Protein AF-A0AAE3INS6-F1 (afdb_monomer_lite)

Foldseek 3Di:
DVVVVVVVVVVVVVVLVCPLVVLVVVCVVCQPVLCVPPQPPVVPVVVVPSNVVVSVVVNCVSVPPPPDDPPCPPPPPPPPPDPDDPPPPPPPPDDDDDDPPPPPPPPPPPPPPPPDDDDDPPD

Radius of gyration: 29.09 Å; chains: 1; bounding box: 59×64×78 Å

Sequence (123 aa):
MQKALGIWMAALCLLITFQQALIVLHFELNREAIEIAFCINKNNPSAKCHGSCHLKKQLQKAQGAKETATINYSKIDIFILAKYSIKIENVLSRNGKPASMHPDTFYKEPFREIWAPPPNPNI

Secondary structure (DSSP, 8-state):
-HHHHHHHHHHHHHHHHHHHHHHHHHHHHTHHHHHHHH-TTTT-GGG--TTHHHHHHHHHHHT---TT--------------------------S--------------------PPPPPS--

Organism: NCBI:txid1856322

Structure (mmCIF, N/CA/C/O backbone):
data_AF-A0AAE3INS6-F1
#
_entry.id   AF-A0AAE3INS6-F1
#
loop_
_atom_site.group_PDB
_atom_site.id
_atom_site.type_symbol
_atom_site.label_atom_id
_atom_site.label_alt_id
_atom_site.label_comp_id
_atom_site.label_asym_id
_atom_site.label_entity_id
_atom_site.label_seq_id
_atom_site.pdbx_PDB_ins_code
_atom_site.Cartn_x
_atom_site.Cartn_y
_atom_site.Cartn_z
_atom_site.occupancy
_atom_site.B_iso_or_equiv
_atom_site.auth_seq_id
_atom_site.auth_comp_id
_atom_site.auth_asym_id
_atom_site.auth_atom_id
_atom_site.pdbx_PDB_model_num
ATOM 1 N N . MET A 1 1 ? -26.490 15.800 20.392 1.00 61.03 1 MET A N 1
ATOM 2 C CA . MET A 1 1 ? -25.031 16.003 20.562 1.00 61.03 1 MET A CA 1
ATOM 3 C C . MET A 1 1 ? -24.265 14.689 20.764 1.00 61.03 1 MET A C 1
ATOM 5 O O . MET A 1 1 ? -23.469 14.344 19.905 1.00 61.03 1 MET A O 1
ATOM 9 N N . GLN A 1 2 ? -24.523 13.903 21.821 1.00 71.56 2 GLN A N 1
ATOM 10 C CA . GLN A 1 2 ? -23.717 12.703 22.147 1.00 71.56 2 GLN A CA 1
ATOM 11 C C . GLN A 1 2 ? -23.709 11.596 21.073 1.00 71.56 2 GLN A C 1
ATOM 13 O O . GLN A 1 2 ? -22.693 10.941 20.870 1.00 71.56 2 GLN A O 1
ATOM 18 N N . LYS A 1 3 ? -24.821 11.388 20.355 1.00 79.88 3 LYS A N 1
ATOM 19 C CA . LYS A 1 3 ? -24.921 10.350 19.309 1.00 79.88 3 LYS A CA 1
ATOM 20 C C . LYS A 1 3 ? -24.108 10.699 18.057 1.00 79.88 3 LYS A C 1
ATOM 22 O O . LYS A 1 3 ? -23.463 9.829 17.489 1.00 79.88 3 LYS A O 1
ATOM 27 N N . ALA A 1 4 ? -24.082 11.981 17.688 1.00 89.50 4 ALA A N 1
ATOM 28 C CA . ALA A 1 4 ? -23.273 12.481 16.579 1.00 89.50 4 ALA A CA 1
ATOM 29 C C . ALA A 1 4 ? -21.771 12.329 16.866 1.00 89.50 4 ALA A C 1
ATOM 31 O O . ALA A 1 4 ? -21.025 11.931 15.981 1.00 89.50 4 ALA A O 1
ATOM 32 N N . LEU A 1 5 ? -21.350 12.548 18.119 1.00 89.56 5 LEU A N 1
ATOM 33 C CA . LEU A 1 5 ? -19.967 12.319 18.547 1.00 89.56 5 LEU A CA 1
ATOM 34 C C . LEU A 1 5 ? -19.560 10.845 18.382 1.00 89.56 5 LEU A C 1
ATOM 36 O O . LEU A 1 5 ? -18.477 10.554 17.885 1.00 89.56 5 LEU A O 1
ATOM 40 N N . GLY A 1 6 ? -20.449 9.918 18.754 1.00 92.25 6 GLY A N 1
ATOM 41 C CA . GLY A 1 6 ? -20.215 8.482 18.595 1.00 92.25 6 GLY A CA 1
ATOM 42 C C . GLY A 1 6 ? -20.111 8.055 17.130 1.00 92.25 6 GLY A C 1
ATOM 43 O O . GLY A 1 6 ? -19.190 7.327 16.771 1.00 92.25 6 GLY A O 1
ATOM 44 N N . ILE A 1 7 ? -21.005 8.555 16.271 1.00 94.12 7 ILE A N 1
ATOM 45 C CA . ILE A 1 7 ? -20.958 8.297 14.822 1.00 94.12 7 ILE A CA 1
ATOM 46 C C . ILE A 1 7 ? -19.657 8.840 14.223 1.00 94.12 7 ILE A C 1
ATOM 48 O O . ILE A 1 7 ? -19.017 8.164 13.422 1.00 94.12 7 ILE A O 1
ATOM 52 N N . TRP A 1 8 ? -19.236 10.033 14.642 1.00 93.75 8 TRP A N 1
ATOM 53 C CA . TRP A 1 8 ? -18.010 10.656 14.154 1.00 93.75 8 TRP A CA 1
ATOM 54 C C . TRP A 1 8 ? -16.759 9.875 14.578 1.00 93.75 8 TRP A C 1
ATOM 56 O O . TRP A 1 8 ? -15.897 9.595 13.748 1.00 93.75 8 TRP A O 1
ATOM 66 N N . MET A 1 9 ? -16.698 9.424 15.834 1.00 89.38 9 MET A N 1
ATOM 67 C CA . MET A 1 9 ? -15.622 8.550 16.318 1.00 89.38 9 MET A CA 1
ATOM 68 C C . MET A 1 9 ? -15.576 7.219 15.562 1.00 89.38 9 MET A C 1
ATOM 70 O O . MET A 1 9 ? -14.509 6.799 15.119 1.00 89.38 9 MET A O 1
ATOM 74 N N . ALA A 1 10 ? -16.728 6.580 15.352 1.00 91.69 10 ALA A N 1
ATOM 75 C CA . ALA A 1 10 ? -16.803 5.337 14.590 1.00 91.69 10 ALA A CA 1
ATOM 76 C C . ALA A 1 10 ? -16.332 5.525 13.136 1.00 91.69 10 ALA A C 1
ATOM 78 O O . ALA A 1 10 ? -15.576 4.700 12.623 1.00 91.69 10 ALA A O 1
ATOM 79 N N . ALA A 1 11 ? 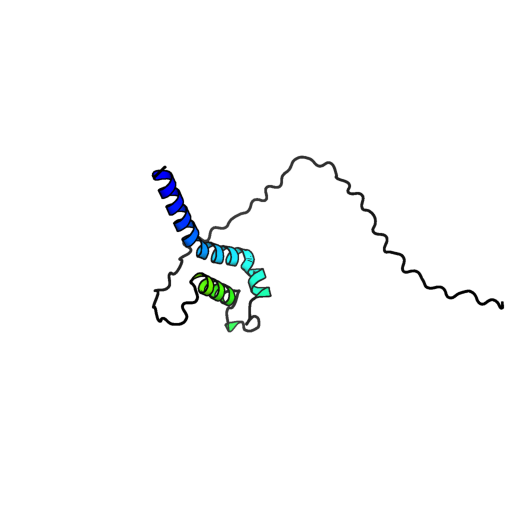-16.719 6.629 12.490 1.00 91.00 11 ALA A N 1
ATOM 80 C CA . ALA A 1 11 ? -16.284 6.956 11.134 1.00 91.00 11 ALA A CA 1
ATOM 81 C C . ALA A 1 11 ? -14.760 7.138 11.043 1.00 91.00 11 ALA A C 1
ATOM 83 O O . ALA A 1 11 ? -14.135 6.615 10.120 1.00 91.00 11 ALA A O 1
ATOM 84 N N . LEU A 1 12 ? -14.146 7.815 12.019 1.00 89.31 12 LEU A N 1
ATOM 85 C CA . LEU A 1 12 ? -12.690 7.969 12.082 1.00 89.31 12 LEU A CA 1
ATOM 86 C C . LEU A 1 12 ? -11.976 6.621 12.246 1.00 89.31 12 LEU A C 1
ATOM 88 O O . LEU A 1 12 ? -10.999 6.361 11.545 1.00 89.31 12 LEU A O 1
ATOM 92 N N . CYS A 1 13 ? -12.481 5.739 13.113 1.00 87.06 13 CYS A N 1
ATOM 93 C CA . CYS A 1 13 ? -11.930 4.391 13.268 1.00 87.06 13 CYS A CA 1
ATOM 94 C C . CYS A 1 13 ? -12.005 3.584 11.962 1.00 87.06 13 CYS A C 1
ATOM 96 O O . CYS A 1 13 ? -11.021 2.945 11.585 1.00 87.06 13 CYS A O 1
ATOM 98 N N . LEU A 1 14 ? -13.130 3.655 11.240 1.00 87.25 14 LEU A N 1
ATOM 99 C CA . LEU A 1 14 ? -13.270 3.009 9.931 1.00 87.25 14 LEU A CA 1
ATOM 100 C C . LEU A 1 14 ? -12.243 3.543 8.924 1.00 87.25 14 LEU A C 1
ATOM 102 O O . LEU A 1 14 ? -11.574 2.750 8.257 1.00 87.25 14 LEU A O 1
ATOM 106 N N . LEU A 1 15 ? -12.071 4.866 8.847 1.00 84.62 15 LEU A N 1
ATOM 107 C CA . LEU A 1 15 ? -11.102 5.496 7.944 1.00 84.62 15 LEU A CA 1
ATOM 108 C C . LEU A 1 15 ? -9.673 4.993 8.188 1.00 84.62 15 LEU A C 1
ATOM 110 O O . LEU A 1 15 ? -8.962 4.682 7.233 1.00 84.62 15 LEU A O 1
ATOM 114 N N . ILE A 1 16 ? -9.274 4.858 9.455 1.00 81.12 16 ILE A N 1
ATOM 115 C CA . ILE A 1 16 ? -7.940 4.369 9.831 1.00 81.12 16 ILE A CA 1
ATOM 116 C C . ILE A 1 16 ? -7.740 2.919 9.361 1.00 81.12 16 ILE A C 1
ATOM 118 O O . ILE A 1 16 ? -6.692 2.585 8.810 1.00 81.12 16 ILE A O 1
ATOM 122 N N . THR A 1 17 ? -8.752 2.057 9.502 1.00 77.25 17 THR A N 1
ATOM 123 C CA . THR A 1 17 ? -8.662 0.658 9.035 1.00 77.25 17 THR A CA 1
ATOM 124 C C . THR A 1 17 ? -8.640 0.526 7.509 1.00 77.25 17 THR A C 1
ATOM 126 O O . THR A 1 17 ? -8.019 -0.393 6.973 1.00 77.25 17 THR A O 1
ATOM 129 N N . PHE A 1 18 ? -9.256 1.466 6.786 1.00 84.31 18 PHE A N 1
ATOM 130 C CA . PHE A 1 18 ? -9.344 1.428 5.325 1.00 84.31 18 PHE A CA 1
ATOM 131 C C . PHE A 1 18 ? -8.038 1.829 4.617 1.00 84.31 18 PHE A C 1
ATOM 133 O O . PHE A 1 18 ? -7.856 1.546 3.431 1.00 84.31 18 PHE A O 1
ATOM 140 N N . GLN A 1 19 ? -7.088 2.434 5.335 1.00 81.88 19 GLN A N 1
ATOM 141 C CA . GLN A 1 19 ? -5.827 2.913 4.765 1.00 81.88 19 GLN A CA 1
ATOM 142 C C . GLN A 1 19 ? -5.018 1.799 4.073 1.00 81.88 19 GLN A C 1
ATOM 144 O O . GLN A 1 19 ? -4.470 2.013 2.993 1.00 81.88 19 GLN A O 1
ATOM 149 N N . GLN A 1 20 ? -4.971 0.591 4.646 1.00 83.06 20 GLN A N 1
ATOM 150 C CA . GLN A 1 20 ? -4.262 -0.544 4.038 1.00 83.06 20 GLN A CA 1
ATOM 151 C C . GLN A 1 20 ? -4.972 -1.070 2.784 1.00 83.06 20 GLN A C 1
ATOM 153 O O . GLN A 1 20 ? -4.312 -1.411 1.802 1.00 83.06 20 GLN A O 1
ATOM 158 N N . ALA A 1 21 ? -6.308 -1.084 2.787 1.00 85.12 21 ALA A N 1
ATOM 159 C CA . ALA A 1 21 ? -7.104 -1.494 1.633 1.00 85.12 21 ALA A CA 1
ATOM 160 C C . ALA A 1 21 ? -6.905 -0.539 0.446 1.00 85.12 21 ALA A C 1
ATOM 162 O O . ALA A 1 21 ? -6.747 -0.993 -0.686 1.00 85.12 21 ALA A O 1
ATOM 163 N N . LEU A 1 22 ? -6.823 0.770 0.705 1.00 87.12 22 LEU A N 1
ATOM 164 C CA . LEU A 1 22 ? -6.529 1.776 -0.319 1.00 87.12 22 LEU A CA 1
ATOM 165 C C . LEU A 1 22 ? -5.161 1.574 -0.979 1.00 87.12 22 LEU A C 1
ATOM 167 O O . LEU A 1 22 ? -5.051 1.725 -2.193 1.00 87.12 22 LEU A O 1
ATOM 171 N N . ILE A 1 23 ? -4.131 1.203 -0.211 1.00 87.62 23 ILE A N 1
ATOM 172 C CA . ILE A 1 23 ? -2.787 0.929 -0.751 1.00 87.62 23 ILE A CA 1
ATOM 173 C C . ILE A 1 23 ? -2.828 -0.251 -1.728 1.00 87.62 23 ILE A C 1
ATOM 175 O O . ILE A 1 23 ? -2.265 -0.173 -2.820 1.00 87.62 23 ILE A O 1
ATOM 179 N N . VAL A 1 24 ? -3.518 -1.331 -1.353 1.00 88.38 24 VAL A N 1
ATOM 180 C CA . VAL A 1 24 ? -3.671 -2.519 -2.205 1.00 88.38 24 VAL A CA 1
ATOM 181 C C . VAL A 1 24 ? -4.515 -2.205 -3.442 1.00 88.38 24 VAL A C 1
ATOM 183 O O . VAL A 1 24 ? -4.146 -2.594 -4.547 1.00 88.38 24 VAL A O 1
ATOM 186 N N . LEU A 1 25 ? -5.604 -1.449 -3.285 1.00 88.94 25 LEU A N 1
ATOM 187 C CA . LEU A 1 25 ? -6.460 -1.040 -4.398 1.00 88.94 25 LEU A CA 1
ATOM 188 C C . LEU A 1 25 ? -5.702 -0.165 -5.405 1.00 88.94 25 LEU A C 1
ATOM 190 O O . LEU A 1 25 ? -5.745 -0.425 -6.605 1.00 88.94 25 LEU A O 1
ATOM 194 N N . HIS A 1 26 ? -4.970 0.842 -4.924 1.00 88.75 26 HIS A N 1
ATOM 195 C CA . HIS A 1 26 ? -4.144 1.701 -5.771 1.00 88.75 26 HIS A CA 1
ATOM 196 C C . HIS A 1 26 ? -3.056 0.900 -6.498 1.00 88.75 26 HIS A C 1
ATOM 198 O O . HIS A 1 26 ? -2.762 1.163 -7.664 1.00 88.75 26 HIS A O 1
ATOM 204 N N . PHE A 1 27 ? -2.468 -0.092 -5.826 1.00 90.12 27 PHE A N 1
ATOM 205 C CA . PHE A 1 27 ? -1.502 -0.992 -6.443 1.00 90.12 27 PHE A CA 1
ATOM 206 C C . PHE A 1 27 ? -2.111 -1.818 -7.579 1.00 90.12 27 PHE A C 1
ATOM 208 O O . PHE A 1 27 ? -1.498 -1.899 -8.639 1.00 90.12 27 PHE A O 1
ATOM 215 N N . GLU A 1 28 ? -3.298 -2.395 -7.387 1.00 88.50 28 GLU A N 1
ATOM 216 C CA . GLU A 1 28 ? -3.938 -3.234 -8.407 1.00 88.50 28 GLU A CA 1
ATOM 217 C C . GLU A 1 28 ? -4.350 -2.414 -9.639 1.00 88.50 28 GLU A C 1
ATOM 219 O O . GLU A 1 28 ? -4.151 -2.859 -10.767 1.00 88.50 28 GLU A O 1
ATOM 224 N N . LEU A 1 29 ? -4.848 -1.188 -9.434 1.00 90.06 29 LEU A N 1
ATOM 225 C CA . LEU A 1 29 ? -5.233 -0.283 -10.524 1.00 90.06 29 LEU A CA 1
ATOM 226 C C . LEU A 1 29 ? -4.031 0.224 -11.335 1.00 90.06 29 LEU A C 1
ATOM 228 O O . LEU A 1 29 ? -4.134 0.371 -12.548 1.00 90.06 29 LEU A O 1
ATOM 232 N N . ASN A 1 30 ? -2.892 0.471 -10.680 1.00 91.56 30 ASN A N 1
ATOM 233 C CA . ASN A 1 30 ? -1.703 1.073 -11.299 1.00 91.56 30 ASN A CA 1
ATOM 234 C C . ASN A 1 30 ? -0.532 0.092 -11.435 1.00 91.56 30 ASN A C 1
ATOM 236 O O . ASN A 1 30 ? 0.632 0.503 -11.502 1.00 91.56 30 ASN A O 1
ATOM 240 N N . ARG A 1 31 ? -0.817 -1.212 -11.460 1.00 87.12 31 ARG A N 1
ATOM 241 C CA . ARG A 1 31 ? 0.203 -2.260 -11.368 1.00 87.12 31 ARG A CA 1
ATOM 242 C C . ARG A 1 31 ? 1.273 -2.155 -12.455 1.00 87.12 31 ARG A C 1
ATOM 244 O O . ARG A 1 31 ? 2.457 -2.258 -12.143 1.00 87.12 31 ARG A O 1
ATOM 251 N N . GLU A 1 32 ? 0.874 -1.888 -13.697 1.00 88.88 32 GLU A N 1
ATOM 252 C CA . GLU A 1 32 ? 1.792 -1.766 -14.840 1.00 88.88 32 GLU A CA 1
ATOM 253 C C . GLU A 1 32 ? 2.754 -0.581 -14.687 1.00 88.88 32 GLU A C 1
ATOM 255 O O . GLU A 1 32 ? 3.971 -0.736 -14.809 1.00 88.88 32 GLU A O 1
ATOM 260 N N . ALA A 1 33 ? 2.227 0.595 -14.335 1.00 89.94 33 ALA A N 1
ATOM 261 C CA . ALA A 1 33 ? 3.036 1.787 -14.091 1.00 89.94 33 ALA A CA 1
ATOM 262 C C . ALA A 1 33 ? 4.019 1.567 -12.929 1.00 89.94 33 ALA A C 1
ATOM 264 O O . ALA A 1 33 ? 5.182 1.974 -12.994 1.00 89.94 33 ALA A O 1
ATOM 265 N N . ILE A 1 34 ? 3.572 0.869 -11.880 1.00 89.75 34 ILE A N 1
ATOM 266 C CA . ILE A 1 34 ? 4.402 0.547 -10.718 1.00 89.75 34 ILE A CA 1
ATOM 267 C C . ILE A 1 34 ? 5.520 -0.435 -11.084 1.00 89.75 34 ILE A C 1
ATOM 269 O O . ILE A 1 34 ? 6.649 -0.285 -10.612 1.00 89.75 34 ILE A O 1
ATOM 273 N N . GLU A 1 35 ? 5.232 -1.433 -11.915 1.00 89.19 35 GLU A N 1
ATOM 274 C CA . GLU A 1 35 ? 6.225 -2.403 -12.374 1.00 89.19 35 GLU A CA 1
ATOM 275 C C . GLU A 1 35 ? 7.318 -1.741 -13.220 1.00 89.19 35 GLU A C 1
ATOM 277 O O . GLU A 1 35 ? 8.500 -2.037 -13.035 1.00 89.19 35 GLU A O 1
ATOM 282 N N . ILE A 1 36 ? 6.946 -0.799 -14.089 1.00 87.81 36 ILE A N 1
ATOM 283 C CA . ILE A 1 36 ? 7.895 -0.064 -14.931 1.00 87.81 36 ILE A CA 1
ATOM 284 C C . ILE A 1 36 ? 8.788 0.859 -14.091 1.00 87.81 36 ILE A C 1
ATOM 286 O O . ILE A 1 36 ? 9.994 0.900 -14.329 1.00 87.81 36 ILE A O 1
ATOM 290 N N . ALA A 1 37 ? 8.216 1.574 -13.119 1.00 88.69 37 ALA A N 1
ATOM 291 C CA . ALA A 1 37 ? 8.925 2.616 -12.375 1.00 88.69 37 ALA A CA 1
ATOM 292 C C . ALA A 1 37 ? 9.676 2.115 -11.126 1.00 88.69 37 ALA A C 1
ATOM 294 O O . ALA A 1 37 ? 10.720 2.665 -10.783 1.00 88.69 37 ALA A O 1
ATOM 295 N N . PHE A 1 38 ? 9.163 1.096 -10.424 1.00 88.38 38 PHE A N 1
ATOM 296 C CA . PHE A 1 38 ? 9.647 0.727 -9.081 1.00 88.38 38 PHE A CA 1
ATOM 297 C C . PHE A 1 38 ? 10.176 -0.707 -8.957 1.00 88.38 38 PHE A C 1
ATOM 299 O O . PHE A 1 38 ? 10.633 -1.096 -7.874 1.00 88.38 38 PHE A O 1
ATOM 306 N N . CYS A 1 39 ? 10.122 -1.524 -10.013 1.00 88.75 39 CYS A N 1
ATOM 307 C CA . CYS A 1 39 ? 10.656 -2.879 -9.936 1.00 88.75 39 CYS A CA 1
ATOM 308 C C . CYS A 1 39 ? 12.192 -2.889 -10.022 1.00 88.75 39 CYS A C 1
ATOM 310 O O . CYS A 1 39 ? 12.778 -2.645 -11.071 1.00 88.75 39 CYS A O 1
ATOM 312 N N . ILE A 1 40 ? 12.842 -3.245 -8.911 1.00 84.12 40 ILE A N 1
ATOM 313 C CA . ILE A 1 40 ? 14.310 -3.307 -8.801 1.00 84.12 40 ILE A CA 1
ATOM 314 C C . ILE A 1 40 ? 14.936 -4.508 -9.529 1.00 84.12 40 ILE A C 1
ATOM 316 O O . ILE A 1 40 ? 16.077 -4.431 -9.963 1.00 84.12 40 ILE A O 1
ATOM 320 N N . ASN A 1 41 ? 14.188 -5.607 -9.690 1.00 79.06 41 ASN A N 1
ATOM 321 C CA . ASN A 1 41 ? 14.674 -6.872 -10.256 1.00 79.06 41 ASN A CA 1
ATOM 322 C C . ASN A 1 41 ? 13.944 -7.228 -11.559 1.00 79.06 41 ASN A C 1
ATOM 324 O O . ASN A 1 41 ? 13.564 -8.379 -11.768 1.00 79.06 41 ASN A O 1
ATOM 328 N N . LYS A 1 42 ? 13.732 -6.239 -12.437 1.00 73.69 42 LYS A N 1
ATOM 329 C CA . LYS A 1 42 ? 13.019 -6.422 -13.714 1.00 73.69 42 LYS A CA 1
ATOM 330 C C . LYS A 1 42 ? 13.677 -7.474 -14.621 1.00 73.69 42 LYS A C 1
ATOM 332 O O . LYS A 1 42 ? 12.984 -8.212 -15.308 1.00 73.69 42 LYS A O 1
ATOM 337 N N . ASN A 1 43 ? 15.004 -7.586 -14.561 1.00 75.00 43 ASN A N 1
ATOM 338 C CA . ASN A 1 43 ? 15.792 -8.480 -15.415 1.00 75.00 43 ASN A CA 1
ATOM 339 C C . ASN A 1 43 ? 15.925 -9.908 -14.857 1.00 75.00 43 ASN A C 1
ATOM 341 O O . ASN A 1 43 ? 16.541 -10.754 -15.498 1.00 75.00 43 ASN A O 1
ATOM 345 N N . ASN A 1 44 ? 15.380 -10.184 -13.666 1.00 75.12 44 ASN A N 1
ATOM 346 C CA . ASN A 1 44 ? 15.430 -11.510 -13.059 1.00 75.12 44 ASN A CA 1
ATOM 347 C C . ASN A 1 44 ? 14.023 -12.141 -13.059 1.00 75.12 44 ASN A C 1
ATOM 349 O O . ASN A 1 44 ? 13.250 -11.896 -12.127 1.00 75.12 44 ASN A O 1
ATOM 353 N N . PRO A 1 45 ? 13.679 -12.972 -14.063 1.00 68.75 45 PRO A N 1
ATOM 354 C CA . PRO A 1 45 ? 12.353 -13.589 -14.164 1.00 68.75 45 PRO A CA 1
ATOM 355 C C . PRO A 1 45 ? 12.033 -14.507 -12.971 1.00 68.75 45 PRO A C 1
ATOM 357 O O . PRO A 1 45 ? 10.875 -14.646 -12.582 1.00 68.75 45 PRO A O 1
ATOM 360 N N . SER A 1 46 ? 13.055 -15.065 -12.314 1.00 74.00 46 SER A N 1
ATOM 361 C CA . SER A 1 46 ? 12.916 -15.873 -11.093 1.00 74.00 46 SER A CA 1
ATOM 362 C C . SER A 1 46 ? 12.399 -15.073 -9.890 1.00 74.00 46 SER A 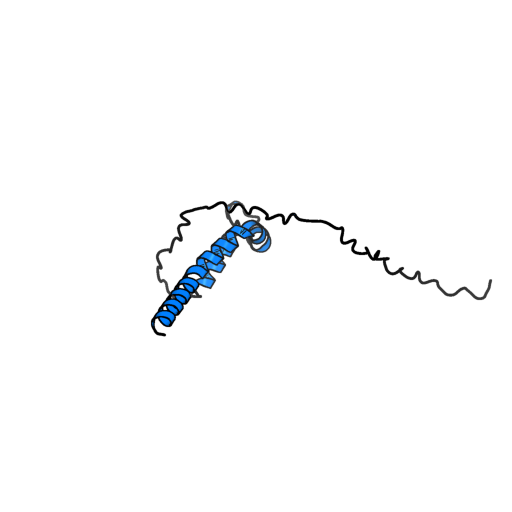C 1
ATOM 364 O O . SER A 1 46 ? 11.800 -15.650 -8.984 1.00 74.00 46 SER A O 1
ATOM 366 N N . ALA A 1 47 ? 12.606 -13.750 -9.870 1.00 72.94 47 ALA A N 1
ATOM 367 C CA . ALA A 1 47 ? 12.275 -12.898 -8.728 1.00 72.94 47 ALA A CA 1
ATOM 368 C C . ALA A 1 47 ? 10.775 -12.562 -8.612 1.00 72.94 47 ALA A C 1
ATOM 370 O O . ALA A 1 47 ? 10.373 -12.017 -7.585 1.00 72.94 47 ALA A O 1
ATOM 371 N N . LYS A 1 48 ? 9.954 -12.862 -9.638 1.00 77.50 48 LYS A N 1
ATOM 372 C CA . LYS A 1 48 ? 8.489 -12.631 -9.663 1.00 77.50 48 LYS A CA 1
ATOM 373 C C . LYS A 1 48 ? 8.081 -11.253 -9.112 1.00 77.50 48 LYS A C 1
ATOM 375 O O . LYS A 1 48 ? 7.113 -11.130 -8.365 1.00 77.50 48 LYS A O 1
ATOM 380 N N . CYS A 1 49 ? 8.849 -10.215 -9.456 1.00 83.69 49 CYS A N 1
ATOM 381 C CA . CYS A 1 49 ? 8.714 -8.882 -8.876 1.00 83.69 49 CYS A CA 1
ATOM 382 C C . CYS A 1 49 ? 7.317 -8.306 -9.128 1.00 83.69 49 CYS A C 1
ATOM 384 O O . CYS A 1 49 ? 6.606 -8.099 -8.157 1.00 83.69 49 CYS A O 1
ATOM 386 N N . HIS A 1 50 ? 6.902 -8.069 -10.379 1.00 85.94 50 HIS A N 1
ATOM 387 C CA . HIS A 1 50 ? 5.557 -7.583 -10.748 1.00 85.94 50 HIS A CA 1
ATOM 388 C C . HIS A 1 50 ? 4.971 -6.488 -9.830 1.00 85.94 50 HIS A C 1
ATOM 390 O O . HIS A 1 50 ? 3.790 -6.517 -9.481 1.00 85.94 50 HIS A O 1
ATOM 396 N N . GLY A 1 51 ? 5.826 -5.582 -9.336 1.00 86.56 51 GLY A N 1
ATOM 397 C CA . GLY A 1 51 ? 5.468 -4.543 -8.363 1.00 86.56 51 GLY A CA 1
ATOM 398 C C . GLY A 1 51 ? 5.310 -4.994 -6.893 1.00 86.56 51 GLY A C 1
ATOM 399 O O . GLY A 1 51 ? 5.216 -4.144 -6.007 1.00 86.56 51 GLY A O 1
ATOM 400 N N . SER A 1 52 ? 5.362 -6.292 -6.584 1.00 85.69 52 SER A N 1
ATOM 401 C CA . SER A 1 52 ? 5.220 -6.859 -5.228 1.00 85.69 52 SER A CA 1
ATOM 402 C C . SER A 1 52 ? 6.252 -6.331 -4.224 1.00 85.69 52 SER A C 1
ATOM 404 O O . SER A 1 52 ? 5.918 -6.078 -3.065 1.00 85.69 52 SER A O 1
ATOM 406 N N . CYS A 1 53 ? 7.497 -6.088 -4.653 1.00 87.81 53 CYS A N 1
ATOM 407 C CA . CYS A 1 53 ? 8.534 -5.509 -3.794 1.00 87.81 53 CYS A CA 1
ATOM 408 C C . CYS A 1 53 ? 8.163 -4.094 -3.330 1.00 87.81 53 CYS A C 1
ATOM 410 O O . CYS A 1 53 ? 8.422 -3.721 -2.185 1.00 87.81 53 CYS A O 1
ATOM 412 N N . HIS A 1 54 ? 7.550 -3.310 -4.217 1.00 89.56 54 HIS A N 1
ATOM 413 C CA . HIS A 1 54 ? 7.092 -1.962 -3.915 1.00 89.56 54 HIS A CA 1
ATOM 414 C C . HIS A 1 54 ? 5.857 -1.993 -3.005 1.00 89.56 54 HIS A C 1
ATOM 416 O O . HIS A 1 54 ? 5.851 -1.311 -1.980 1.00 89.56 54 HIS A O 1
ATOM 422 N N . LEU A 1 55 ? 4.878 -2.859 -3.301 1.00 89.06 55 LEU A N 1
ATOM 423 C CA . LEU A 1 55 ? 3.703 -3.068 -2.449 1.00 89.06 55 LEU A CA 1
ATOM 424 C C . LEU A 1 55 ? 4.103 -3.446 -1.015 1.00 89.06 55 LEU A C 1
ATOM 426 O O . LEU A 1 55 ? 3.631 -2.837 -0.056 1.00 89.06 55 LEU A O 1
ATOM 430 N N . LYS A 1 56 ? 5.039 -4.392 -0.859 1.00 86.81 56 LYS A N 1
ATOM 431 C CA . LYS A 1 56 ? 5.545 -4.816 0.454 1.00 86.81 56 LYS A CA 1
ATOM 432 C C . LYS A 1 56 ? 6.148 -3.650 1.239 1.00 86.81 56 LYS A C 1
ATOM 434 O O . LYS A 1 56 ? 5.848 -3.499 2.420 1.00 86.81 56 LYS A O 1
ATOM 439 N N . LYS A 1 57 ? 6.955 -2.803 0.589 1.00 87.69 57 LYS A N 1
ATOM 440 C CA . LYS A 1 57 ? 7.531 -1.607 1.227 1.00 87.69 57 LYS A CA 1
ATOM 441 C C . LYS A 1 57 ? 6.449 -0.615 1.658 1.00 87.69 57 LYS A C 1
ATOM 443 O O . LYS A 1 57 ? 6.557 -0.050 2.742 1.00 87.69 57 LYS A O 1
ATOM 448 N N . GLN A 1 58 ? 5.418 -0.392 0.840 1.00 87.81 58 GLN A N 1
ATOM 449 C CA . GLN A 1 58 ? 4.324 0.520 1.198 1.00 87.81 58 GLN A CA 1
ATOM 450 C C . GLN A 1 58 ? 3.501 0.004 2.382 1.00 87.81 58 GLN A C 1
ATOM 452 O O . GLN A 1 58 ? 3.220 0.768 3.303 1.00 87.81 58 GLN A O 1
ATOM 457 N N . LEU A 1 59 ? 3.186 -1.293 2.403 1.00 87.06 59 LEU A N 1
ATOM 458 C CA . LEU A 1 59 ? 2.471 -1.924 3.515 1.00 87.06 59 LEU A CA 1
ATOM 459 C C . LEU A 1 59 ? 3.281 -1.877 4.818 1.00 87.06 59 LEU A C 1
ATOM 461 O O . LEU A 1 59 ? 2.730 -1.545 5.864 1.00 87.06 59 LEU A O 1
ATOM 465 N N . GLN A 1 60 ? 4.592 -2.126 4.755 1.00 86.62 60 GLN A N 1
ATOM 466 C CA . GLN A 1 60 ? 5.480 -2.003 5.918 1.00 86.62 60 GLN A CA 1
ATOM 467 C C . GLN A 1 60 ? 5.534 -0.569 6.458 1.00 86.62 60 GLN A C 1
ATOM 469 O O . GLN A 1 60 ? 5.463 -0.369 7.666 1.00 86.62 60 GLN A O 1
ATOM 474 N N . LYS A 1 61 ? 5.601 0.440 5.580 1.00 85.31 61 LYS A N 1
ATOM 475 C CA . LYS A 1 61 ? 5.562 1.853 5.994 1.00 85.31 61 LYS A CA 1
ATOM 476 C C . LYS A 1 61 ? 4.229 2.227 6.645 1.00 85.31 61 LYS A C 1
ATOM 478 O O . LYS A 1 61 ? 4.227 2.915 7.660 1.00 85.31 61 LYS A O 1
ATOM 483 N N . ALA A 1 62 ? 3.111 1.759 6.088 1.00 81.06 62 ALA A N 1
ATOM 484 C CA . ALA A 1 62 ? 1.773 2.030 6.616 1.00 81.06 62 ALA A CA 1
ATOM 485 C C . ALA A 1 62 ? 1.513 1.364 7.977 1.00 81.06 62 ALA A C 1
ATOM 487 O O . ALA A 1 62 ? 0.714 1.864 8.762 1.00 81.06 62 ALA A O 1
ATOM 488 N N . GLN A 1 63 ? 2.202 0.262 8.281 1.00 76.25 63 GLN A N 1
ATOM 489 C CA . GLN A 1 63 ? 2.150 -0.395 9.593 1.00 76.25 63 GLN A CA 1
ATOM 490 C C . GLN A 1 63 ? 3.020 0.304 10.660 1.00 76.25 63 GLN A C 1
ATOM 492 O O . GLN A 1 63 ? 2.977 -0.077 11.831 1.00 76.25 63 GLN A O 1
ATOM 497 N N . GLY A 1 64 ? 3.751 1.360 10.281 1.00 63.81 64 GLY A N 1
ATOM 498 C CA . GLY A 1 64 ? 4.705 2.062 11.133 1.00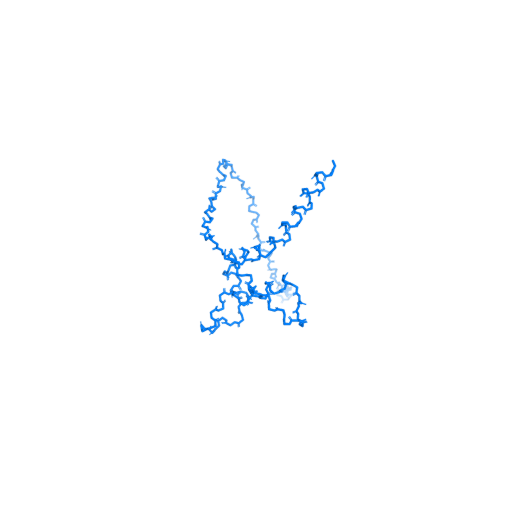 63.81 64 GLY A CA 1
ATOM 499 C C . GLY A 1 64 ? 6.029 1.303 11.231 1.00 63.81 64 GLY A C 1
ATOM 500 O O . GLY A 1 64 ? 6.058 0.075 11.284 1.00 63.81 64 GLY A O 1
ATOM 501 N N . ALA A 1 65 ? 7.143 2.035 11.259 1.00 52.28 65 ALA A N 1
ATOM 502 C CA . ALA A 1 65 ? 8.477 1.484 11.476 1.00 52.28 65 ALA A CA 1
ATOM 503 C C . ALA A 1 65 ? 8.593 0.880 12.890 1.00 52.28 65 ALA A C 1
ATOM 505 O O . ALA A 1 65 ? 9.127 1.498 13.803 1.00 52.28 65 ALA A O 1
ATOM 506 N N . LYS A 1 66 ? 8.079 -0.335 13.087 1.00 47.09 66 LYS A N 1
ATOM 507 C CA . LYS A 1 66 ? 8.459 -1.214 14.196 1.00 47.09 66 LYS A CA 1
ATOM 508 C C . LYS A 1 66 ? 9.644 -2.067 13.743 1.00 47.09 66 LYS A C 1
ATOM 510 O O . LYS A 1 66 ? 9.556 -3.289 13.681 1.00 47.09 66 LYS A O 1
ATOM 515 N N . GLU A 1 67 ? 10.751 -1.422 13.382 1.00 50.53 67 GLU A N 1
ATOM 516 C CA . GLU A 1 67 ? 12.042 -2.098 13.505 1.00 50.53 67 GLU A CA 1
ATOM 517 C C . GLU A 1 67 ? 12.324 -2.190 15.008 1.00 50.53 67 GLU A C 1
ATOM 519 O O . GLU A 1 67 ? 12.179 -1.206 15.725 1.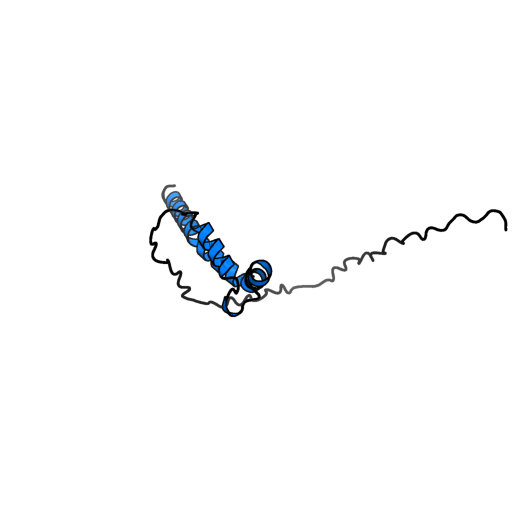00 50.53 67 GLU A O 1
ATOM 524 N N . THR A 1 68 ? 12.672 -3.381 15.493 1.00 43.03 68 THR A N 1
ATOM 525 C CA . THR A 1 68 ? 12.876 -3.725 16.918 1.00 43.03 68 THR A CA 1
ATOM 526 C C . THR A 1 68 ? 11.624 -4.005 17.749 1.00 43.03 68 THR A C 1
ATOM 528 O O . THR A 1 68 ? 11.476 -3.573 18.882 1.00 43.03 68 THR A O 1
ATOM 531 N N . ALA A 1 69 ? 10.761 -4.880 17.253 1.00 38.31 69 ALA A N 1
ATOM 532 C CA . ALA A 1 69 ? 10.288 -5.946 18.124 1.00 38.31 69 ALA A CA 1
ATOM 533 C C . ALA A 1 69 ? 9.858 -7.110 17.249 1.00 38.31 69 ALA A C 1
ATOM 535 O O . ALA A 1 69 ? 9.048 -6.949 16.336 1.00 38.31 69 ALA A O 1
ATOM 536 N N . THR A 1 70 ? 10.393 -8.286 17.547 1.00 41.78 70 THR A N 1
ATOM 537 C CA . THR A 1 70 ? 9.912 -9.589 17.097 1.00 41.78 70 THR A CA 1
ATOM 538 C C . THR A 1 70 ? 8.504 -9.815 17.657 1.00 41.78 70 THR A C 1
ATOM 540 O O . THR A 1 70 ? 8.268 -10.705 18.463 1.00 41.78 70 THR A O 1
ATOM 543 N N . ILE A 1 71 ? 7.547 -8.966 17.292 1.00 44.41 71 ILE A N 1
ATOM 544 C CA . ILE A 1 71 ? 6.140 -9.229 17.524 1.00 44.41 71 ILE A CA 1
ATOM 545 C C . ILE A 1 71 ? 5.689 -9.974 16.290 1.00 44.41 71 ILE A C 1
ATOM 547 O O . ILE A 1 71 ? 5.571 -9.421 15.196 1.00 44.41 71 ILE A O 1
ATOM 551 N N . ASN A 1 72 ? 5.506 -11.269 16.498 1.00 43.00 72 ASN A N 1
ATOM 552 C CA . ASN A 1 72 ? 4.857 -12.185 15.588 1.00 43.00 72 ASN A CA 1
ATOM 553 C C . ASN A 1 72 ? 3.383 -11.752 15.466 1.00 43.00 72 ASN A C 1
ATOM 555 O O . ASN A 1 72 ? 2.486 -12.386 16.017 1.00 43.00 72 ASN A O 1
ATOM 559 N N . TYR A 1 73 ? 3.121 -10.611 14.817 1.00 49.88 73 TYR A N 1
ATOM 560 C CA . TYR A 1 73 ? 1.792 -10.323 14.305 1.00 49.88 73 TYR A CA 1
ATOM 561 C C . TYR A 1 73 ? 1.569 -11.404 13.262 1.00 49.88 73 TYR A C 1
ATOM 563 O O . TYR A 1 73 ? 2.171 -11.363 12.187 1.00 49.88 73 TYR A O 1
ATOM 571 N N . SER A 1 74 ? 0.778 -12.417 13.628 1.00 46.12 74 SER A N 1
ATOM 572 C CA . SER A 1 74 ? 0.237 -13.369 12.666 1.00 46.12 74 SER A CA 1
ATOM 573 C C . SER A 1 74 ? -0.212 -12.540 11.477 1.00 46.12 74 SER A C 1
ATOM 575 O O . SER A 1 74 ? -1.006 -11.617 11.670 1.00 46.12 74 SER A O 1
ATOM 577 N N . LYS A 1 75 ? 0.413 -12.772 10.313 1.00 50.47 75 LYS A N 1
ATOM 578 C CA . LYS A 1 75 ? 0.076 -12.128 9.042 1.00 50.47 75 LYS A CA 1
ATOM 579 C C . LYS A 1 75 ? -1.423 -11.873 9.042 1.00 50.47 75 LYS A C 1
ATOM 581 O O . LYS A 1 75 ? -2.202 -12.822 9.044 1.00 50.47 75 LYS A O 1
ATOM 586 N N . ILE A 1 76 ? -1.824 -10.608 9.082 1.00 54.09 76 ILE A N 1
ATOM 587 C CA . ILE A 1 76 ? -3.195 -10.261 8.742 1.00 54.09 76 ILE A CA 1
ATOM 588 C C . ILE A 1 76 ? -3.231 -10.464 7.231 1.00 54.09 76 ILE A C 1
ATOM 590 O O . ILE A 1 76 ? -2.899 -9.565 6.460 1.00 54.09 76 ILE A O 1
ATOM 594 N N . ASP A 1 77 ? -3.478 -11.707 6.819 1.00 50.66 77 ASP A N 1
ATOM 595 C CA . ASP A 1 77 ? -3.744 -12.057 5.436 1.00 50.66 77 ASP A CA 1
ATOM 596 C C . ASP A 1 77 ? -5.090 -11.414 5.109 1.00 50.66 77 ASP A C 1
ATOM 598 O O . ASP A 1 77 ? -6.160 -11.923 5.444 1.00 50.66 77 ASP A O 1
ATOM 602 N N . ILE A 1 78 ? -5.021 -10.215 4.529 1.00 57.81 78 ILE A N 1
ATOM 603 C CA . ILE A 1 78 ? -6.176 -9.538 3.952 1.00 57.81 78 ILE A CA 1
ATOM 604 C C . ILE A 1 78 ? -6.601 -10.401 2.767 1.00 57.81 78 ILE A C 1
ATOM 606 O O . ILE A 1 78 ? -6.071 -10.298 1.661 1.00 57.81 78 ILE A O 1
ATOM 610 N N . PHE A 1 79 ? -7.523 -11.317 3.038 1.00 53.19 79 PHE A N 1
ATOM 611 C CA . PHE A 1 79 ? -8.074 -12.212 2.042 1.00 53.19 79 PHE A CA 1
ATOM 612 C C . PHE A 1 79 ? -9.062 -11.408 1.196 1.00 53.19 79 PHE A C 1
ATOM 614 O O . PHE A 1 79 ? -10.159 -11.069 1.644 1.00 53.19 79 PHE A O 1
ATOM 621 N N . ILE A 1 80 ? -8.654 -11.044 -0.021 1.00 59.66 80 ILE A N 1
ATOM 622 C CA . ILE A 1 80 ? -9.530 -10.386 -0.994 1.00 59.66 80 ILE A CA 1
ATOM 623 C C . ILE A 1 80 ? -10.551 -11.434 -1.449 1.00 59.66 80 ILE A C 1
ATOM 625 O O . ILE A 1 80 ? -10.335 -12.165 -2.411 1.00 59.66 80 ILE A O 1
ATOM 629 N N . LEU A 1 81 ? -11.660 -11.529 -0.712 1.00 61.72 81 LEU A N 1
ATOM 630 C CA . LEU A 1 81 ? -12.737 -12.502 -0.935 1.00 61.72 81 LEU A CA 1
ATOM 631 C C . LEU A 1 81 ? -13.440 -12.322 -2.287 1.00 61.72 81 LEU A C 1
ATOM 633 O O . LEU A 1 81 ? -14.117 -13.233 -2.752 1.00 61.72 81 LEU A O 1
ATOM 637 N N . ALA A 1 82 ? -13.276 -11.167 -2.934 1.00 60.91 82 ALA A N 1
ATOM 638 C CA . ALA A 1 82 ? -13.888 -10.893 -4.220 1.00 60.91 82 ALA A CA 1
ATOM 639 C C . ALA A 1 82 ? -12.950 -10.079 -5.116 1.00 60.91 82 ALA A C 1
ATOM 641 O O . ALA A 1 82 ? -12.747 -8.881 -4.920 1.00 60.91 82 ALA A O 1
ATOM 642 N N . LYS A 1 83 ? -12.420 -10.732 -6.154 1.00 59.94 83 LYS A N 1
ATOM 643 C CA . LYS A 1 83 ? -11.887 -10.050 -7.334 1.00 59.94 83 LYS A CA 1
ATOM 644 C C . LYS A 1 83 ? -13.079 -9.540 -8.146 1.00 59.94 83 LYS A C 1
ATOM 646 O O . LYS A 1 83 ? -13.591 -10.244 -9.011 1.00 59.94 83 LYS A O 1
ATOM 651 N N . TYR A 1 84 ? -13.566 -8.346 -7.827 1.00 64.75 84 TYR A N 1
ATOM 652 C CA . TYR A 1 84 ? -14.629 -7.708 -8.599 1.00 64.75 84 TYR A CA 1
ATOM 653 C C . TYR A 1 84 ? -14.039 -7.002 -9.8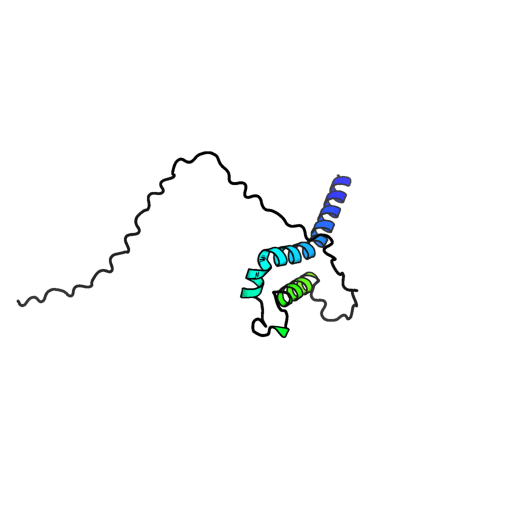27 1.00 64.75 84 TYR A C 1
ATOM 655 O O . TYR A 1 84 ? -13.135 -6.176 -9.711 1.00 64.75 84 TYR A O 1
ATOM 663 N N . SER A 1 85 ? -14.554 -7.324 -11.013 1.00 60.03 85 SER A N 1
ATOM 664 C CA . SER A 1 85 ? -14.247 -6.599 -12.245 1.00 60.03 85 SER A CA 1
ATOM 665 C C . SER A 1 85 ? -15.098 -5.332 -12.308 1.00 60.03 85 SER A C 1
ATOM 667 O O . SER A 1 85 ? -16.242 -5.373 -12.757 1.00 60.03 85 SER A O 1
ATOM 669 N N . ILE A 1 86 ? -14.540 -4.203 -11.864 1.00 65.44 86 ILE A N 1
ATOM 670 C CA . ILE A 1 86 ? -15.158 -2.886 -12.057 1.00 65.44 86 ILE A CA 1
ATOM 671 C C . ILE A 1 86 ? -15.196 -2.612 -13.565 1.00 65.44 86 ILE A C 1
ATOM 673 O O . ILE A 1 86 ? -14.182 -2.261 -14.168 1.00 65.44 86 ILE A O 1
ATOM 677 N N . LYS A 1 87 ? -16.359 -2.781 -14.194 1.00 65.94 87 LYS A N 1
ATOM 678 C CA . LYS A 1 87 ? -16.570 -2.338 -15.572 1.00 65.94 87 LYS A CA 1
ATOM 679 C C . LYS A 1 87 ? -16.921 -0.858 -15.508 1.00 65.94 87 LYS A C 1
ATOM 681 O O . LYS A 1 87 ? -18.056 -0.504 -15.208 1.00 65.94 87 LYS A O 1
ATOM 686 N N . ILE A 1 88 ? -15.924 0.003 -15.703 1.00 68.50 88 ILE A N 1
ATOM 687 C CA . ILE A 1 88 ? -16.167 1.440 -15.832 1.00 68.50 88 ILE A CA 1
ATOM 688 C C . ILE A 1 88 ? -16.867 1.638 -17.172 1.00 68.50 88 ILE A C 1
ATOM 690 O O . ILE A 1 88 ? -16.242 1.633 -18.231 1.00 68.50 88 ILE A O 1
ATOM 694 N N . GLU A 1 89 ? -18.192 1.725 -17.129 1.00 71.12 89 GLU A N 1
ATOM 695 C CA . GLU A 1 89 ? -18.954 2.211 -18.263 1.00 71.12 89 GLU A CA 1
ATOM 696 C C . GLU A 1 89 ? -18.628 3.695 -18.385 1.00 71.12 89 GLU A C 1
ATOM 698 O O . GLU A 1 89 ? -18.954 4.501 -17.513 1.00 71.12 89 GLU A O 1
ATOM 703 N N . ASN A 1 90 ? -17.884 4.045 -19.431 1.00 62.28 90 ASN A N 1
ATOM 704 C CA . ASN A 1 90 ? -17.648 5.435 -19.763 1.00 62.28 90 ASN A CA 1
ATOM 705 C C . ASN A 1 90 ? -19.024 6.066 -19.972 1.00 62.28 90 ASN A C 1
ATOM 707 O O . ASN A 1 90 ? -19.684 5.780 -20.974 1.00 62.28 90 ASN A O 1
ATOM 711 N N . VAL A 1 91 ? -19.453 6.923 -19.043 1.00 59.25 91 VAL A N 1
ATOM 712 C CA . VAL A 1 91 ? -20.553 7.855 -19.287 1.00 59.25 91 VAL A CA 1
ATOM 713 C C . VAL A 1 91 ? -20.030 8.832 -20.331 1.00 59.25 91 VAL A C 1
ATOM 715 O O . VAL A 1 91 ? -19.515 9.906 -20.029 1.00 59.25 91 VAL A O 1
ATOM 718 N N . LEU A 1 92 ? -20.083 8.412 -21.594 1.00 60.72 92 LEU A N 1
ATOM 719 C CA . LEU A 1 92 ? -19.978 9.313 -22.718 1.00 60.72 92 LEU A CA 1
ATOM 720 C C . LEU A 1 92 ? -21.221 10.186 -22.633 1.00 60.72 92 LEU A C 1
ATOM 722 O O . LEU A 1 92 ? -22.292 9.804 -23.104 1.00 60.72 92 LEU A O 1
ATOM 726 N N . SER A 1 93 ? -21.068 11.346 -21.997 1.00 56.81 93 SER A N 1
ATOM 727 C CA . SER A 1 93 ? -21.982 12.469 -22.134 1.00 56.81 93 SER A CA 1
ATOM 728 C C . SER A 1 93 ? -22.210 12.714 -23.619 1.00 56.81 93 SER A C 1
ATOM 730 O O . SER A 1 93 ? -21.426 13.378 -24.295 1.00 56.81 93 SER A O 1
ATOM 732 N N . ARG A 1 94 ? -23.294 12.157 -24.151 1.00 55.09 94 ARG A N 1
ATOM 733 C CA . ARG A 1 94 ? -23.879 12.631 -25.389 1.00 55.09 94 ARG A CA 1
ATOM 734 C C . ARG A 1 94 ? -24.986 13.575 -24.977 1.00 55.09 94 ARG A C 1
ATOM 736 O O . ARG A 1 94 ? -26.008 13.124 -24.485 1.00 55.09 94 ARG A O 1
ATOM 743 N N . ASN A 1 95 ? -24.754 14.862 -25.197 1.00 50.47 95 ASN A N 1
ATOM 744 C CA . ASN A 1 95 ? -25.674 15.681 -25.972 1.00 50.47 95 ASN A CA 1
ATOM 745 C C . ASN A 1 95 ? -24.935 16.912 -26.512 1.00 50.47 95 ASN A C 1
ATOM 747 O O . ASN A 1 95 ? -24.454 17.738 -25.749 1.00 50.47 95 ASN A O 1
ATOM 751 N N . GLY A 1 96 ? -24.878 16.999 -27.847 1.00 49.00 96 GLY A N 1
ATOM 752 C CA . GLY A 1 96 ? -24.680 18.239 -28.599 1.00 49.00 96 GLY A CA 1
ATOM 753 C C . GLY A 1 96 ? -23.241 18.712 -28.793 1.00 49.00 96 GLY A C 1
ATOM 754 O O . GLY A 1 96 ? -22.696 19.422 -27.961 1.00 49.00 96 GLY A O 1
ATOM 755 N N . LYS A 1 97 ? -22.672 18.452 -29.976 1.00 47.66 97 LYS A N 1
ATOM 756 C CA . LYS A 1 97 ? -21.732 19.418 -30.566 1.00 47.66 97 LYS A CA 1
ATOM 757 C C . LYS A 1 97 ? -22.541 20.691 -30.877 1.00 47.66 97 LYS A C 1
ATOM 759 O O . LYS A 1 97 ? -23.652 20.574 -31.392 1.00 47.66 97 LYS A O 1
ATOM 764 N N . PRO A 1 98 ? -21.984 21.880 -30.653 1.00 44.50 98 PRO A N 1
ATOM 765 C CA . PRO A 1 98 ? -21.390 22.549 -31.798 1.00 44.50 98 PRO A CA 1
ATOM 766 C C . PRO A 1 98 ? -19.879 22.520 -31.656 1.00 44.50 98 PRO A C 1
ATOM 768 O O . PRO A 1 98 ? -19.336 22.532 -30.555 1.00 44.50 98 PRO A O 1
ATOM 771 N N . ALA A 1 99 ? -19.204 22.416 -32.792 1.00 56.97 99 ALA A N 1
ATOM 772 C CA . ALA A 1 99 ? -17.766 22.546 -32.868 1.00 56.97 99 ALA A CA 1
ATOM 773 C C . ALA A 1 99 ? -17.338 23.830 -32.143 1.00 56.97 99 ALA A C 1
ATOM 775 O O . ALA A 1 99 ? -17.552 24.930 -32.649 1.00 56.97 99 ALA A O 1
ATOM 776 N N . SER A 1 100 ? -16.712 23.699 -30.974 1.00 53.81 100 SER A N 1
ATOM 777 C CA . SER A 1 100 ? -15.787 24.723 -30.518 1.00 53.81 100 SER A CA 1
ATOM 778 C C . SER A 1 100 ? -14.584 24.608 -31.442 1.00 53.81 100 SER A C 1
ATOM 780 O O . SER A 1 100 ? -13.644 23.854 -31.194 1.00 53.81 100 SER A O 1
ATOM 782 N N . MET A 1 101 ? -14.683 25.294 -32.574 1.00 43.78 101 MET A N 1
ATOM 783 C CA . MET A 1 101 ? -13.538 25.719 -33.349 1.00 43.78 101 MET A CA 1
ATOM 784 C C . MET A 1 101 ? -12.705 26.574 -32.396 1.00 43.78 101 MET A C 1
ATOM 786 O O . MET A 1 101 ? -12.947 27.767 -32.235 1.00 43.78 101 MET A O 1
ATOM 790 N N . HIS A 1 102 ? -11.778 25.938 -31.681 1.00 47.31 102 HIS A N 1
ATOM 791 C CA . HIS A 1 102 ? -10.626 26.672 -31.198 1.00 47.31 102 HIS A CA 1
ATOM 792 C C . HIS A 1 102 ? -10.003 27.261 -32.466 1.00 47.31 102 HIS A C 1
ATOM 794 O O . HIS A 1 102 ? -9.820 26.513 -33.432 1.00 47.31 102 HIS A O 1
ATOM 800 N N . PRO A 1 103 ? -9.732 28.571 -32.542 1.00 47.59 103 PRO A N 1
ATOM 801 C CA . PRO A 1 103 ? -8.812 29.018 -33.558 1.00 47.59 103 PRO A CA 1
ATOM 802 C C . PRO A 1 103 ? -7.513 28.287 -33.236 1.00 47.59 103 PRO A C 1
ATOM 804 O O . PRO A 1 103 ? -6.895 28.548 -32.202 1.00 47.59 103 PRO A O 1
ATOM 807 N N . ASP A 1 104 ? -7.146 27.327 -34.084 1.00 52.03 104 ASP A N 1
ATOM 808 C CA . ASP A 1 104 ? -5.764 26.923 -34.242 1.00 52.03 104 ASP A CA 1
ATOM 809 C C . ASP A 1 104 ? -5.035 28.216 -34.593 1.00 52.03 104 ASP A C 1
ATOM 811 O O . ASP A 1 104 ? -4.957 28.630 -35.753 1.00 52.03 104 ASP A O 1
ATOM 815 N N . THR A 1 105 ? -4.561 28.932 -33.575 1.00 48.75 105 THR A N 1
ATOM 816 C CA . THR A 1 105 ? -3.470 29.864 -33.770 1.00 48.75 105 THR A CA 1
ATOM 817 C C . THR A 1 105 ? -2.341 28.979 -34.242 1.00 48.75 105 THR A C 1
ATOM 819 O O . THR A 1 105 ? -1.670 28.342 -33.431 1.00 48.75 105 THR A O 1
ATOM 822 N N . PHE A 1 106 ? -2.226 28.864 -35.566 1.00 49.00 106 PHE A N 1
ATOM 823 C CA . PHE A 1 106 ? -1.070 28.344 -36.261 1.00 49.00 106 PHE A CA 1
ATOM 824 C C . PHE A 1 106 ? 0.137 28.888 -35.513 1.00 49.00 106 PHE A C 1
ATOM 826 O O . PHE A 1 106 ? 0.425 30.086 -35.573 1.00 49.00 106 PHE A O 1
ATOM 833 N N . TYR A 1 107 ? 0.799 28.024 -34.750 1.00 48.44 107 TYR A N 1
ATOM 834 C CA . TYR A 1 107 ? 2.104 28.341 -34.223 1.00 48.44 107 TYR A CA 1
ATOM 835 C C . TYR A 1 107 ? 3.003 28.441 -35.452 1.00 48.44 107 TYR A C 1
ATOM 837 O O . TYR A 1 107 ? 3.478 27.439 -35.979 1.00 48.44 107 TYR A O 1
ATOM 845 N N . LYS A 1 108 ? 3.152 29.656 -35.989 1.00 58.06 108 LYS A N 1
ATOM 846 C CA . LYS A 1 108 ? 4.286 29.968 -36.844 1.00 58.06 108 LYS A CA 1
ATOM 847 C C . LYS A 1 108 ? 5.479 29.940 -35.910 1.00 58.06 108 LYS A C 1
ATOM 849 O O . LYS A 1 108 ? 5.570 30.775 -35.012 1.00 58.06 108 LYS A O 1
ATOM 854 N N . GLU A 1 109 ? 6.340 28.947 -36.102 1.00 61.41 109 GLU A N 1
ATOM 855 C CA . GLU A 1 109 ? 7.674 28.946 -35.516 1.00 61.41 109 GLU A CA 1
ATOM 856 C C . GLU A 1 109 ? 8.263 30.360 -35.650 1.00 61.41 109 GLU A C 1
ATOM 858 O O . GLU A 1 109 ? 8.116 30.970 -36.719 1.00 61.41 109 GLU A O 1
ATOM 863 N N . PRO A 1 110 ? 8.884 30.925 -34.600 1.00 57.66 110 PRO A N 1
ATOM 864 C CA . PRO A 1 110 ? 9.599 32.176 -34.762 1.00 57.66 110 PRO A CA 1
ATOM 865 C C . PRO A 1 110 ? 10.657 31.928 -35.830 1.00 57.66 110 PRO A C 1
ATOM 867 O O . PRO A 1 110 ? 11.495 31.034 -35.701 1.00 57.66 110 PRO A O 1
ATOM 870 N N . PHE A 1 111 ? 10.557 32.679 -36.922 1.00 60.81 111 PHE A N 1
ATOM 871 C CA . PHE A 1 111 ? 11.528 32.672 -38.003 1.00 60.81 111 PHE A CA 1
ATOM 872 C C . PHE A 1 111 ? 12.896 32.807 -37.348 1.00 60.81 111 PHE A C 1
ATOM 874 O O . PHE A 1 111 ? 13.183 33.802 -36.684 1.00 60.81 111 PHE A O 1
ATOM 881 N N . ARG A 1 112 ? 13.719 31.767 -37.477 1.00 59.34 112 ARG A N 1
ATOM 882 C CA . ARG A 1 112 ? 15.130 31.848 -37.139 1.00 59.34 112 ARG A CA 1
ATOM 883 C C . ARG A 1 112 ? 15.680 32.938 -38.052 1.00 59.34 112 ARG A C 1
ATOM 885 O O . ARG A 1 112 ? 15.810 32.697 -39.250 1.00 59.34 112 ARG A O 1
ATOM 892 N N . GLU A 1 113 ? 15.892 34.140 -37.517 1.00 61.56 113 GLU A N 1
ATOM 893 C CA . GLU A 1 113 ? 16.484 35.232 -38.280 1.00 61.56 113 GLU A CA 1
ATOM 894 C C . GLU A 1 113 ? 17.794 34.710 -38.866 1.00 61.56 113 GLU A C 1
ATOM 896 O O . GLU A 1 113 ? 18.723 34.331 -38.147 1.00 61.56 113 GLU A O 1
ATOM 901 N N . ILE A 1 114 ? 17.825 34.581 -40.190 1.00 65.00 114 ILE A N 1
ATOM 9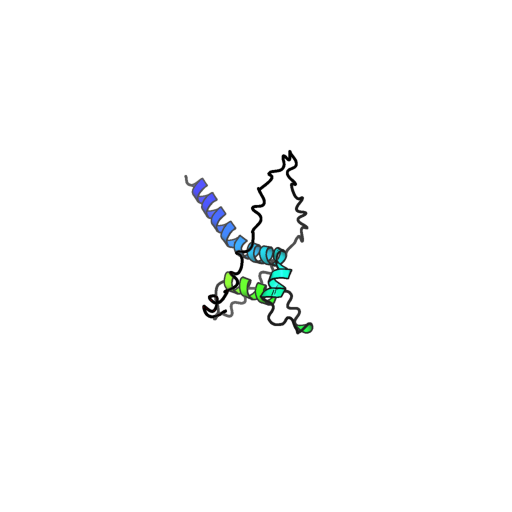02 C CA . ILE A 1 114 ? 19.048 34.275 -40.911 1.00 65.00 114 ILE A CA 1
ATOM 903 C C . ILE A 1 114 ? 19.907 35.516 -40.712 1.00 65.00 114 ILE A C 1
ATOM 905 O O . ILE A 1 114 ? 19.575 36.585 -41.218 1.00 65.00 114 ILE A O 1
ATOM 909 N N . TRP A 1 115 ? 20.971 35.387 -39.924 1.00 62.03 115 TRP A N 1
ATOM 910 C CA . TRP A 1 115 ? 21.929 36.463 -39.716 1.00 62.03 115 TRP A CA 1
ATOM 911 C C . TRP A 1 115 ? 22.604 36.757 -41.058 1.00 62.03 115 TRP A C 1
ATOM 913 O O . TRP A 1 115 ? 23.502 36.032 -41.487 1.00 62.03 115 TRP A O 1
ATOM 923 N N . ALA A 1 116 ? 22.116 37.772 -41.768 1.00 70.62 116 ALA A N 1
ATOM 924 C CA . ALA A 1 116 ? 22.762 38.265 -42.969 1.00 70.62 116 ALA A CA 1
ATOM 925 C C . ALA A 1 116 ? 23.900 39.202 -42.534 1.00 70.62 116 ALA A C 1
ATOM 927 O O . ALA A 1 116 ? 23.632 40.193 -41.849 1.00 70.62 116 ALA A O 1
ATOM 928 N N . PRO A 1 117 ? 25.164 38.916 -42.891 1.00 73.50 117 PRO A N 1
ATOM 929 C CA . PRO A 1 117 ? 26.233 39.875 -42.670 1.00 73.50 117 PRO A CA 1
ATOM 930 C C . PRO A 1 117 ? 25.958 41.156 -43.479 1.00 73.50 117 PRO A C 1
ATOM 932 O O . PRO A 1 117 ? 25.328 41.089 -44.540 1.00 73.50 117 PRO A O 1
ATOM 935 N N . PRO A 1 118 ? 26.416 42.326 -43.000 1.00 73.19 118 PRO A N 1
ATOM 936 C CA . PRO A 1 118 ? 26.216 43.585 -43.704 1.00 73.19 118 PRO A CA 1
ATOM 937 C C . PRO A 1 118 ? 26.831 43.532 -45.115 1.00 73.19 118 PRO A C 1
ATOM 939 O O . PRO A 1 118 ? 27.894 42.929 -45.296 1.00 73.19 118 PRO A O 1
ATOM 942 N N . PRO A 1 119 ? 26.190 44.158 -46.120 1.00 72.00 119 PRO A N 1
ATOM 943 C CA . PRO A 1 119 ? 26.714 44.187 -47.478 1.00 72.00 119 PRO A CA 1
ATOM 944 C C . PRO A 1 119 ? 28.059 44.921 -47.521 1.00 72.00 119 PRO A C 1
ATOM 946 O O . PRO A 1 119 ? 28.229 45.979 -46.913 1.00 72.00 119 PRO A O 1
ATOM 949 N N . ASN A 1 120 ? 29.019 44.336 -48.239 1.00 67.75 120 ASN A N 1
ATOM 950 C CA . ASN A 1 120 ? 30.346 44.910 -48.436 1.00 67.75 120 ASN A CA 1
ATOM 951 C C . ASN A 1 120 ? 30.226 46.224 -49.234 1.00 67.75 120 ASN A C 1
ATOM 953 O O . ASN A 1 120 ? 29.723 46.182 -50.355 1.00 67.75 120 ASN A O 1
ATOM 957 N N . PRO A 1 121 ? 30.704 47.369 -48.718 1.00 66.25 121 PRO A N 1
ATOM 958 C CA . PRO A 1 121 ? 30.550 48.667 -49.379 1.00 66.25 121 PRO A CA 1
ATOM 959 C C . PRO A 1 121 ? 31.459 48.886 -50.607 1.00 66.25 121 PRO A C 1
ATOM 961 O O . PRO A 1 121 ? 31.624 50.026 -51.026 1.00 66.25 121 PRO A O 1
ATOM 964 N N . ASN A 1 122 ? 32.067 47.841 -51.183 1.00 59.25 122 ASN A N 1
ATOM 965 C CA . ASN A 1 122 ? 33.007 47.967 -52.307 1.00 59.25 122 ASN A CA 1
ATOM 966 C C . ASN A 1 122 ? 32.750 46.972 -53.456 1.00 59.25 122 ASN A C 1
ATOM 968 O O . ASN A 1 122 ? 33.682 46.287 -53.882 1.00 59.25 122 ASN A O 1
ATOM 972 N N . ILE A 1 123 ? 31.508 46.896 -53.950 1.00 56.31 123 ILE A N 1
ATOM 973 C CA . ILE A 1 123 ? 31.164 46.430 -55.312 1.00 56.31 123 ILE A CA 1
ATOM 974 C C . ILE A 1 123 ? 30.042 47.316 -55.849 1.00 56.31 123 ILE A C 1
ATOM 976 O O . ILE A 1 123 ? 29.044 47.480 -55.112 1.00 56.31 123 ILE A O 1
#

pLDDT: mean 71.01, std 16.19, range [38.31, 94.12]